Protein AF-X1DY08-F1 (afdb_monomer)

pLDDT: mean 92.67, std 9.39, range [62.28, 98.62]

Sequence (69 aa):
VDVLVLGNPIDDYFSNIEIKDIVNFVRTGGNLILISEYGADYLQKTNLNDIAPNFGILFEKNIKLMAKD

Solvent-accessible surface area (backbone atoms only — not comparable to full-atom values): 4297 Å² total; per-residue (Å²): 127,82,61,51,76,46,63,65,58,66,77,41,70,79,49,74,65,55,45,52,50,55,54,47,42,41,74,75,73,41,41,76,46,82,41,77,58,81,22,18,40,78,68,34,43,29,50,61,67,76,48,38,51,85,75,79,40,80,72,64,57,70,72,83,74,80,80,83,128

Structure (mmCIF, N/CA/C/O backbone):
data_AF-X1DY08-F1
#
_entry.id   AF-X1DY08-F1
#
loop_
_atom_site.group_PDB
_atom_site.id
_atom_site.type_symbol
_atom_site.label_atom_id
_atom_site.label_alt_id
_atom_site.label_comp_id
_atom_site.label_asym_id
_atom_site.label_entity_id
_atom_site.label_seq_id
_atom_site.pdbx_PDB_ins_code
_atom_site.Cartn_x
_atom_site.Cartn_y
_atom_site.Cartn_z
_atom_site.occupancy
_atom_site.B_iso_or_equiv
_atom_site.auth_seq_id
_atom_site.auth_comp_id
_atom_site.auth_asym_id
_atom_site.auth_atom_id
_atom_site.pdbx_PDB_model_num
ATOM 1 N N . VAL A 1 1 ? -17.911 2.474 4.120 1.00 66.00 1 VAL A N 1
ATOM 2 C CA . VAL A 1 1 ? -16.971 2.111 3.038 1.00 66.00 1 VAL A CA 1
ATOM 3 C C . VAL A 1 1 ? -16.790 0.619 3.125 1.00 66.00 1 VAL A C 1
ATOM 5 O O . VAL A 1 1 ? -16.317 0.160 4.156 1.00 66.00 1 VAL A O 1
ATOM 8 N N . ASP A 1 2 ? -17.225 -0.116 2.107 1.00 88.88 2 ASP A N 1
ATOM 9 C CA . ASP A 1 2 ? -17.156 -1.582 2.132 1.00 88.88 2 ASP A CA 1
ATOM 10 C C . ASP A 1 2 ? -15.746 -2.080 1.788 1.00 88.88 2 ASP A C 1
ATOM 12 O O . ASP A 1 2 ? -15.267 -3.051 2.371 1.00 88.88 2 ASP A O 1
ATOM 16 N N . VAL A 1 3 ? -15.057 -1.368 0.887 1.00 96.75 3 VAL A N 1
ATOM 17 C CA . VAL A 1 3 ? -13.672 -1.624 0.476 1.00 96.75 3 VAL A CA 1
ATOM 18 C C . VAL A 1 3 ? -12.963 -0.292 0.214 1.00 96.75 3 VAL A C 1
ATOM 20 O O . VAL A 1 3 ? -13.495 0.559 -0.498 1.00 96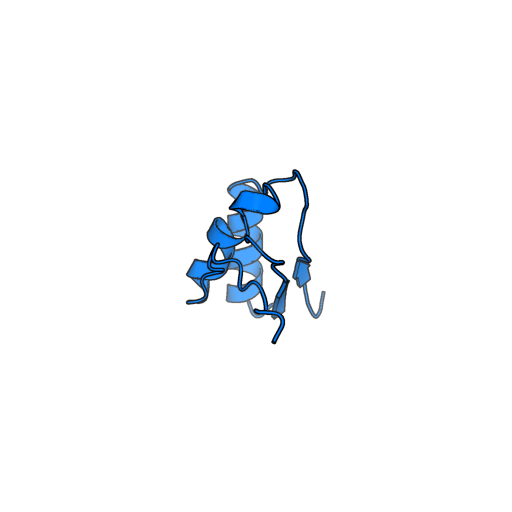.75 3 VAL A O 1
ATOM 23 N N . LEU A 1 4 ? -11.764 -0.115 0.769 1.00 97.50 4 LEU A N 1
ATOM 24 C CA . LEU A 1 4 ? -10.825 0.929 0.362 1.00 97.50 4 LEU A CA 1
ATOM 25 C C . LEU A 1 4 ? -9.955 0.378 -0.772 1.00 97.50 4 LEU A C 1
ATOM 27 O O . LEU A 1 4 ? -9.334 -0.672 -0.623 1.00 97.50 4 LEU A O 1
ATOM 31 N N . VAL A 1 5 ? -9.904 1.080 -1.901 1.00 97.19 5 VAL A N 1
ATOM 32 C CA . VAL A 1 5 ? -9.042 0.715 -3.030 1.00 97.19 5 VAL A CA 1
ATOM 33 C C . VAL A 1 5 ? -7.949 1.760 -3.146 1.00 97.19 5 VAL A C 1
ATOM 35 O O . VAL A 1 5 ? -8.229 2.913 -3.470 1.00 97.19 5 VAL A O 1
ATOM 38 N N . LEU A 1 6 ? -6.711 1.349 -2.891 1.00 96.06 6 LEU A N 1
ATOM 39 C CA . LEU A 1 6 ? -5.533 2.132 -3.227 1.00 96.06 6 LEU A CA 1
ATOM 40 C C . LEU A 1 6 ? -4.974 1.528 -4.510 1.00 96.06 6 LEU A C 1
ATOM 42 O O . LEU A 1 6 ? -4.519 0.382 -4.531 1.00 96.06 6 LEU A O 1
ATOM 46 N N . GLY A 1 7 ? -5.109 2.290 -5.595 1.00 92.00 7 GLY A N 1
ATOM 47 C CA . GLY A 1 7 ? -4.521 1.950 -6.883 1.00 92.00 7 GLY A CA 1
ATOM 48 C C . GLY A 1 7 ? -2.996 2.024 -6.825 1.00 92.00 7 GLY A C 1
ATOM 49 O O . GLY A 1 7 ? -2.393 1.810 -5.778 1.00 92.00 7 GLY A O 1
ATOM 50 N N . ASN A 1 8 ? -2.390 2.405 -7.943 1.00 93.06 8 ASN A N 1
ATOM 51 C CA . ASN A 1 8 ? -0.971 2.721 -8.018 1.00 93.06 8 ASN A CA 1
ATOM 52 C C . ASN A 1 8 ? -0.806 4.252 -8.059 1.00 93.06 8 ASN A C 1
ATOM 54 O O . ASN A 1 8 ? -0.974 4.826 -9.139 1.00 93.06 8 ASN A O 1
ATOM 58 N N . PRO A 1 9 ? -0.566 4.936 -6.922 1.00 94.00 9 PRO A N 1
ATOM 59 C CA . PRO A 1 9 ? -0.232 6.354 -6.945 1.00 94.00 9 PRO A CA 1
ATOM 60 C C . PRO A 1 9 ? 1.064 6.564 -7.729 1.00 94.00 9 PRO A C 1
ATOM 62 O O . PRO A 1 9 ? 1.966 5.727 -7.683 1.00 94.00 9 PRO A O 1
ATOM 65 N N . ILE A 1 10 ? 1.143 7.684 -8.441 1.00 95.31 10 ILE A N 1
ATOM 66 C CA . ILE A 1 10 ? 2.304 8.057 -9.250 1.00 95.31 10 ILE A CA 1
ATOM 67 C C . ILE A 1 10 ? 2.784 9.414 -8.758 1.00 95.31 10 ILE A C 1
ATOM 69 O O . ILE A 1 10 ? 1.983 10.345 -8.698 1.00 95.31 10 ILE A O 1
ATOM 73 N N . ASP A 1 11 ? 4.076 9.519 -8.437 1.00 97.19 11 ASP A N 1
ATOM 74 C CA . ASP A 1 11 ? 4.680 10.748 -7.901 1.00 97.19 11 ASP A CA 1
ATOM 75 C C . ASP A 1 11 ? 3.963 11.266 -6.627 1.00 97.19 11 ASP A C 1
ATOM 77 O O . ASP A 1 11 ? 3.917 12.472 -6.380 1.00 97.19 11 ASP A O 1
ATOM 81 N N . ASP A 1 12 ? 3.413 10.361 -5.810 1.00 96.94 12 ASP A N 1
ATOM 82 C CA . ASP A 1 12 ? 2.657 10.698 -4.600 1.00 96.94 12 ASP A CA 1
ATOM 83 C C . ASP A 1 12 ? 2.886 9.686 -3.468 1.00 96.94 12 ASP A C 1
ATOM 85 O O . ASP A 1 12 ? 3.018 8.477 -3.697 1.00 96.94 12 ASP A O 1
ATOM 89 N N . TYR A 1 13 ? 2.924 10.192 -2.236 1.00 97.88 13 TYR A N 1
ATOM 90 C CA . TYR A 1 13 ? 3.324 9.448 -1.044 1.00 97.88 13 TYR A CA 1
ATOM 91 C C . TYR A 1 13 ? 2.284 9.582 0.060 1.00 97.88 13 TYR A C 1
ATOM 93 O O . TYR A 1 13 ? 1.913 10.687 0.454 1.00 97.88 13 TYR A O 1
ATOM 101 N N . PHE A 1 14 ? 1.910 8.450 0.647 1.00 98.31 14 PHE A N 1
ATOM 102 C CA . PHE A 1 14 ? 1.125 8.438 1.869 1.00 98.31 14 PHE A CA 1
ATOM 103 C C . PHE A 1 14 ? 1.993 8.877 3.043 1.00 98.31 14 PHE A C 1
ATOM 105 O O . PHE A 1 14 ? 3.087 8.360 3.280 1.00 98.31 14 PHE A O 1
ATOM 112 N N . SER A 1 15 ? 1.479 9.812 3.824 1.00 98.50 15 SER A N 1
ATOM 113 C CA . SER A 1 15 ? 2.071 10.198 5.094 1.00 98.50 15 SER A CA 1
ATOM 114 C C . SER A 1 15 ? 1.949 9.081 6.137 1.00 98.50 15 SER A C 1
ATOM 116 O O . SER A 1 15 ? 1.072 8.217 6.084 1.00 98.50 15 SER A O 1
ATOM 118 N N . ASN A 1 16 ? 2.781 9.145 7.180 1.00 98.44 16 ASN A N 1
ATOM 119 C CA . ASN A 1 16 ? 2.728 8.189 8.294 1.00 98.44 16 ASN A CA 1
ATOM 120 C C . ASN A 1 16 ? 1.358 8.135 8.993 1.00 98.44 16 ASN A C 1
ATOM 122 O O . ASN A 1 16 ? 0.990 7.093 9.537 1.00 98.44 16 ASN A O 1
ATOM 126 N N . ILE A 1 17 ? 0.618 9.251 9.019 1.00 98.62 17 ILE A N 1
ATOM 127 C CA . ILE A 1 17 ? -0.719 9.283 9.620 1.00 98.62 17 ILE A CA 1
ATOM 128 C C . ILE A 1 17 ? -1.734 8.559 8.733 1.00 98.62 17 ILE A C 1
ATOM 130 O O . ILE A 1 17 ? -2.475 7.723 9.241 1.00 98.62 17 ILE A O 1
ATOM 134 N N . GLU A 1 18 ? -1.690 8.769 7.416 1.00 98.56 18 GLU A N 1
ATOM 135 C CA . GLU A 1 1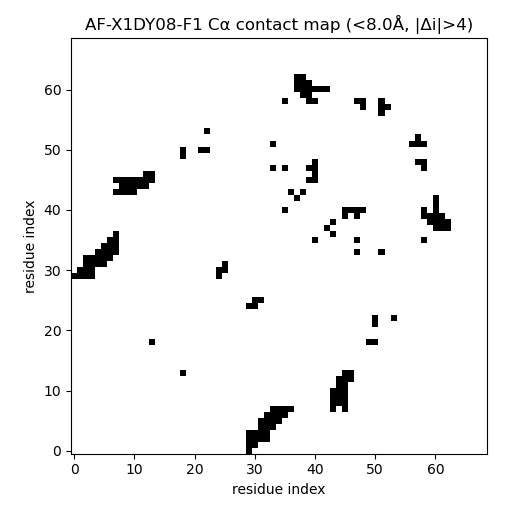8 ? -2.546 8.051 6.465 1.00 98.56 18 GLU A CA 1
ATOM 136 C C . GLU A 1 18 ? -2.271 6.549 6.500 1.00 98.56 18 GLU A C 1
ATOM 138 O O . GLU A 1 18 ? -3.204 5.757 6.606 1.00 98.56 18 GLU A O 1
ATOM 143 N N . ILE A 1 19 ? -0.997 6.144 6.505 1.00 98.62 19 ILE A N 1
ATOM 144 C CA . ILE A 1 19 ? -0.603 4.733 6.614 1.00 98.62 19 ILE A CA 1
ATOM 145 C C . ILE A 1 19 ? -1.177 4.113 7.893 1.00 98.62 19 ILE A C 1
ATOM 147 O O . ILE A 1 19 ? -1.769 3.032 7.855 1.00 98.62 19 ILE A O 1
ATOM 151 N N . LYS A 1 20 ? -1.044 4.803 9.033 1.00 98.62 20 LYS A N 1
ATOM 152 C CA . LYS A 1 20 ? -1.599 4.344 10.312 1.00 98.62 20 LYS A CA 1
ATOM 153 C C . LYS A 1 20 ? -3.117 4.179 10.239 1.00 98.62 20 LYS A C 1
ATOM 155 O O . LYS A 1 20 ? -3.639 3.186 10.749 1.00 98.62 20 LYS A O 1
ATOM 160 N N . ASP A 1 21 ? -3.814 5.121 9.616 1.00 98.56 21 ASP A N 1
ATOM 161 C CA . ASP A 1 21 ? -5.269 5.093 9.499 1.00 98.56 21 ASP A CA 1
ATOM 162 C C . ASP A 1 21 ? -5.744 3.983 8.552 1.00 98.56 21 ASP A C 1
ATOM 164 O O . ASP A 1 21 ? -6.689 3.267 8.886 1.00 98.56 21 ASP A O 1
ATOM 168 N N . ILE A 1 22 ? -5.035 3.743 7.444 1.00 98.50 22 ILE A N 1
ATOM 169 C CA . ILE A 1 22 ? -5.281 2.622 6.521 1.00 98.50 22 ILE A CA 1
ATOM 170 C C . ILE A 1 22 ? -5.104 1.281 7.244 1.00 98.50 22 ILE A C 1
ATOM 172 O O . ILE A 1 22 ? -5.972 0.409 7.174 1.00 98.50 22 ILE A O 1
ATOM 176 N N . VAL A 1 23 ? -4.005 1.112 7.985 1.00 98.38 23 VAL A N 1
ATOM 177 C CA . VAL A 1 23 ? -3.746 -0.119 8.748 1.00 98.38 23 VAL A CA 1
ATOM 178 C C . VAL A 1 23 ? -4.804 -0.327 9.832 1.00 98.38 23 VAL A C 1
ATOM 180 O O . VAL A 1 23 ? -5.289 -1.446 10.016 1.00 98.38 23 VAL A O 1
ATOM 183 N N . ASN A 1 24 ? -5.200 0.735 10.538 1.00 98.38 24 ASN A N 1
ATOM 184 C CA . ASN A 1 24 ? -6.252 0.660 11.547 1.00 98.38 24 ASN A CA 1
ATOM 185 C C . ASN A 1 24 ? -7.615 0.319 10.941 1.00 98.38 24 ASN 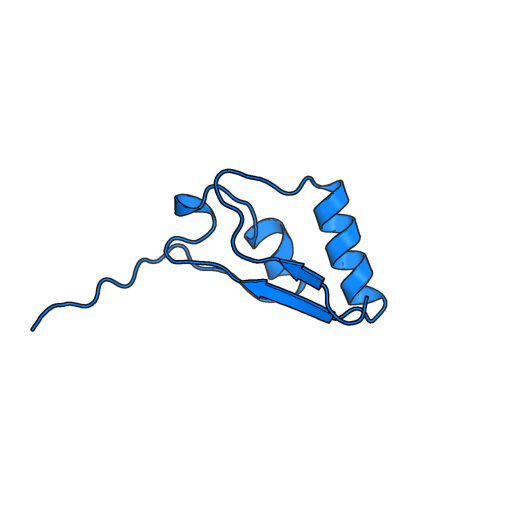A C 1
ATOM 187 O O . ASN A 1 24 ? -8.319 -0.503 11.517 1.00 98.38 24 ASN A O 1
ATOM 191 N N . PHE A 1 25 ? -7.963 0.890 9.786 1.00 98.19 25 PHE A N 1
ATOM 192 C CA . PHE A 1 25 ? -9.194 0.569 9.065 1.00 98.19 25 PHE A CA 1
ATOM 193 C C . PHE A 1 25 ? -9.297 -0.930 8.758 1.00 98.19 25 PHE A C 1
ATOM 195 O O . PHE A 1 25 ? -10.332 -1.538 9.019 1.00 98.19 25 PHE A O 1
ATOM 202 N N . VAL A 1 26 ? -8.214 -1.558 8.284 1.00 97.50 26 VAL A N 1
ATOM 203 C CA . VAL A 1 26 ? -8.205 -3.011 8.037 1.00 97.50 26 VAL A CA 1
ATOM 204 C C . VAL A 1 26 ? -8.306 -3.801 9.344 1.00 97.50 26 VAL A C 1
ATOM 206 O O . VAL A 1 26 ? -9.084 -4.748 9.446 1.00 97.50 26 VAL A O 1
ATOM 209 N N . ARG A 1 27 ? -7.578 -3.390 10.392 1.00 96.69 27 ARG A N 1
ATOM 210 C CA . ARG A 1 27 ? -7.618 -4.052 11.711 1.00 96.69 27 ARG A CA 1
ATOM 211 C C . ARG A 1 27 ? -8.993 -4.017 12.377 1.00 96.69 27 ARG A C 1
ATOM 213 O O . ARG A 1 27 ? -9.296 -4.913 13.159 1.00 96.69 27 ARG A O 1
ATOM 220 N N . THR A 1 28 ? -9.813 -3.008 12.093 1.00 97.00 28 THR A N 1
ATOM 221 C CA . THR A 1 28 ? -11.175 -2.883 12.634 1.00 97.00 28 THR A CA 1
ATOM 222 C C . THR A 1 28 ? -12.242 -3.541 11.754 1.00 97.00 28 THR A C 1
ATOM 224 O O . THR A 1 28 ? -13.430 -3.397 12.035 1.00 97.00 28 THR A O 1
ATOM 227 N N . GLY A 1 29 ? -11.835 -4.311 10.737 1.00 96.75 29 GLY A N 1
ATOM 228 C CA . GLY A 1 29 ? -12.725 -5.107 9.887 1.00 96.75 29 GLY A CA 1
ATOM 229 C C . GLY A 1 29 ? -12.981 -4.520 8.498 1.00 96.75 29 GLY A C 1
ATOM 230 O O . GLY A 1 29 ? -13.816 -5.047 7.767 1.00 96.75 29 GLY A O 1
ATOM 231 N N . GLY A 1 30 ? -12.290 -3.442 8.123 1.00 97.50 30 GLY A N 1
ATOM 232 C CA . GLY A 1 30 ? -12.328 -2.893 6.772 1.00 97.50 30 GLY A CA 1
ATOM 233 C C . GLY A 1 30 ? -11.595 -3.771 5.753 1.00 97.50 30 GLY A C 1
ATOM 234 O O . GLY A 1 30 ? -10.631 -4.462 6.078 1.00 97.50 30 GLY A O 1
ATOM 235 N N . ASN A 1 31 ? -12.026 -3.716 4.493 1.00 97.75 31 ASN A N 1
ATOM 236 C CA . ASN A 1 31 ? -11.379 -4.432 3.392 1.00 97.75 31 ASN A CA 1
ATOM 237 C C . ASN A 1 31 ? -10.484 -3.487 2.586 1.00 97.75 31 ASN A C 1
ATOM 239 O O . ASN A 1 31 ? -10.907 -2.382 2.249 1.00 97.75 31 ASN A O 1
ATOM 243 N N . LEU A 1 32 ? -9.281 -3.932 2.224 1.00 97.81 32 LEU A N 1
ATOM 244 C CA . LEU A 1 32 ? -8.312 -3.148 1.457 1.00 97.81 32 LEU A CA 1
ATOM 245 C C . LEU A 1 32 ? -7.901 -3.892 0.184 1.00 97.81 32 LEU A C 1
ATOM 247 O O . LEU A 1 32 ? -7.522 -5.060 0.239 1.00 97.81 32 LEU A O 1
ATOM 251 N N . ILE A 1 33 ? -7.929 -3.190 -0.948 1.00 97.75 33 ILE A N 1
ATOM 252 C CA . ILE A 1 33 ? -7.288 -3.613 -2.196 1.00 97.75 33 ILE A CA 1
ATOM 253 C C . ILE A 1 33 ? -6.097 -2.687 -2.439 1.00 97.75 33 ILE A C 1
ATOM 255 O O . ILE A 1 33 ? -6.272 -1.472 -2.514 1.00 97.75 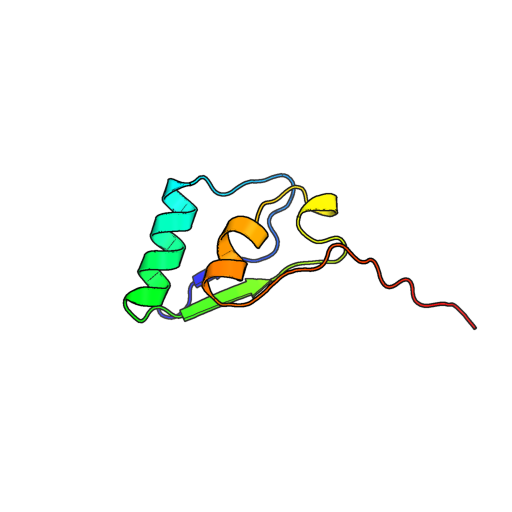33 ILE A O 1
ATOM 259 N N . LEU A 1 34 ? -4.906 -3.274 -2.566 1.00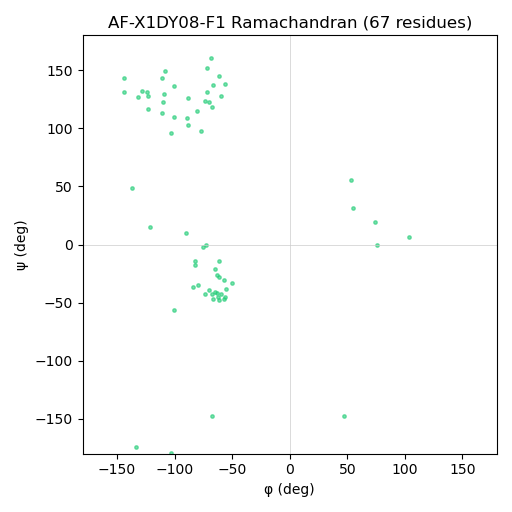 97.00 34 LEU A N 1
ATOM 260 C CA . LEU A 1 34 ? -3.667 -2.595 -2.950 1.00 97.00 34 LEU A CA 1
ATOM 261 C C . LEU A 1 34 ? -3.269 -3.034 -4.359 1.00 97.00 34 LEU A C 1
ATOM 263 O O . LEU A 1 34 ? -3.198 -4.236 -4.625 1.00 97.00 34 LEU A O 1
ATOM 267 N N . ILE A 1 35 ? -2.983 -2.081 -5.243 1.00 96.19 35 ILE A N 1
ATOM 268 C CA . ILE A 1 35 ? -2.545 -2.353 -6.617 1.00 96.19 35 ILE A CA 1
ATOM 269 C C . ILE A 1 35 ? -1.195 -1.678 -6.839 1.00 96.19 35 ILE A C 1
ATOM 271 O O . ILE A 1 35 ? -1.102 -0.460 -6.828 1.00 96.19 35 ILE A O 1
ATOM 275 N N . SER A 1 36 ? -0.154 -2.465 -7.091 1.00 94.31 36 SER A N 1
ATOM 276 C CA . SER A 1 36 ? 1.152 -1.949 -7.510 1.00 94.31 36 SER A CA 1
ATOM 277 C C . SER A 1 36 ? 1.402 -2.280 -8.978 1.00 94.31 36 SER A C 1
ATOM 279 O O . SER A 1 36 ? 0.921 -3.302 -9.477 1.00 94.31 36 SER A O 1
ATOM 281 N N . GLU A 1 37 ? 2.144 -1.421 -9.671 1.00 91.75 37 GLU A N 1
ATOM 282 C CA . GLU A 1 37 ? 2.554 -1.635 -11.059 1.00 91.75 37 GLU A CA 1
ATOM 283 C C . GLU A 1 37 ? 4.02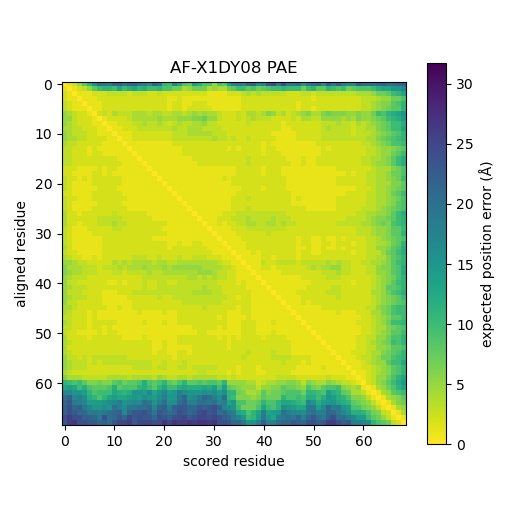6 -2.083 -11.168 1.00 91.75 37 GLU A C 1
ATOM 285 O O . GLU A 1 37 ? 4.738 -2.252 -10.174 1.00 91.75 37 GLU A O 1
ATOM 290 N N . TYR A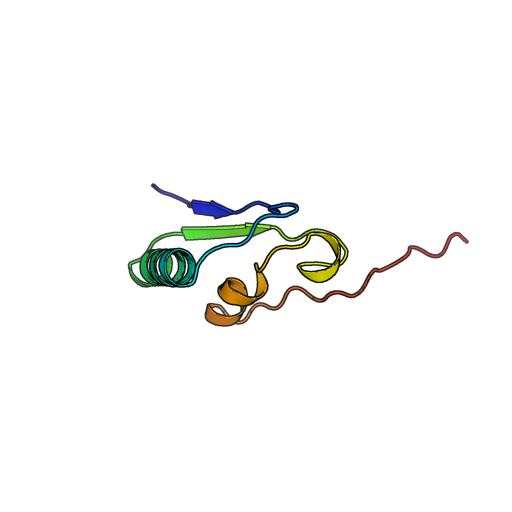 1 38 ? 4.507 -2.299 -12.397 1.00 90.25 38 TYR A N 1
ATOM 291 C CA . TYR A 1 38 ? 5.886 -2.710 -12.646 1.00 90.25 38 TYR A CA 1
ATOM 292 C C . TYR A 1 38 ? 6.884 -1.715 -12.034 1.00 90.25 38 TYR A C 1
ATOM 294 O O . TYR A 1 38 ? 6.719 -0.496 -12.102 1.00 90.25 38 TYR A O 1
ATOM 302 N N . GLY A 1 39 ? 7.936 -2.259 -11.420 1.00 90.38 39 GLY A N 1
ATOM 303 C CA . GLY A 1 39 ? 8.949 -1.477 -10.714 1.00 90.38 39 GLY A CA 1
ATOM 304 C C . GLY A 1 39 ? 8.534 -0.943 -9.342 1.00 90.38 39 GLY A C 1
ATOM 305 O O . GLY A 1 39 ? 9.385 -0.341 -8.685 1.00 90.38 39 GLY A O 1
ATOM 306 N N . ALA A 1 40 ? 7.296 -1.205 -8.896 1.00 93.88 40 ALA A N 1
ATOM 307 C CA . ALA A 1 40 ? 6.772 -0.865 -7.574 1.00 93.88 40 ALA A CA 1
ATOM 308 C C . ALA A 1 40 ? 7.078 0.593 -7.171 1.00 93.88 40 ALA A C 1
ATOM 310 O O . ALA A 1 40 ? 7.183 1.480 -8.020 1.00 93.88 40 ALA A O 1
ATOM 311 N N . ASP A 1 41 ? 7.277 0.841 -5.879 1.00 95.12 41 ASP A N 1
ATOM 312 C CA . ASP A 1 41 ? 7.600 2.154 -5.311 1.00 95.12 41 ASP A CA 1
ATOM 313 C C . ASP A 1 41 ? 8.765 2.869 -6.013 1.00 95.12 41 ASP A C 1
ATOM 315 O O . ASP A 1 41 ? 8.758 4.092 -6.133 1.00 95.12 41 ASP A O 1
ATOM 319 N N . TYR A 1 42 ? 9.754 2.121 -6.522 1.00 93.75 42 TYR A N 1
ATOM 320 C CA . TYR A 1 42 ? 10.938 2.699 -7.160 1.00 93.75 42 TYR A CA 1
ATOM 321 C C . TYR A 1 42 ? 10.614 3.425 -8.471 1.00 93.75 42 TYR A C 1
ATOM 323 O O . TYR A 1 42 ? 11.094 4.538 -8.681 1.00 93.75 42 TYR A O 1
ATOM 331 N N . LEU A 1 43 ? 9.826 2.808 -9.360 1.00 94.69 43 LEU A N 1
ATOM 332 C CA . LEU A 1 43 ? 9.454 3.446 -10.629 1.00 94.69 43 LEU A CA 1
ATOM 333 C C . LEU A 1 43 ? 8.260 4.379 -10.485 1.00 94.69 43 LEU A C 1
ATOM 335 O O . LEU A 1 43 ? 8.219 5.417 -11.141 1.00 94.69 43 LEU A O 1
ATOM 339 N N . GLN A 1 44 ? 7.310 4.005 -9.634 1.00 94.56 44 GLN A N 1
ATOM 340 C CA . GLN A 1 44 ? 6.052 4.726 -9.474 1.00 94.56 44 GLN A CA 1
ATOM 341 C C . GLN A 1 44 ? 6.204 5.931 -8.537 1.00 94.56 44 GLN A C 1
ATOM 343 O O . GLN A 1 44 ? 5.363 6.824 -8.543 1.00 94.56 44 GLN A O 1
ATOM 348 N N . LYS A 1 45 ? 7.316 5.999 -7.784 1.00 96.56 45 LYS A N 1
ATOM 349 C CA . LYS A 1 45 ? 7.625 7.059 -6.813 1.00 96.56 45 LYS A CA 1
ATOM 350 C C . LYS A 1 45 ? 6.480 7.243 -5.821 1.00 96.56 45 LYS A C 1
ATOM 352 O O . LYS A 1 45 ? 5.924 8.326 -5.666 1.00 96.56 45 LYS A O 1
ATOM 357 N N . THR A 1 46 ? 6.141 6.131 -5.190 1.00 97.19 46 THR A N 1
ATOM 358 C CA . THR A 1 46 ? 5.149 6.028 -4.125 1.00 97.19 46 THR A CA 1
ATOM 359 C C . THR A 1 46 ? 5.727 5.188 -2.988 1.00 97.19 46 THR A C 1
ATOM 361 O O . THR A 1 46 ? 6.908 4.841 -3.011 1.00 97.19 46 THR A O 1
ATOM 364 N N . ASN A 1 47 ? 4.923 4.879 -1.978 1.00 97.38 47 ASN A N 1
ATOM 365 C CA . ASN A 1 47 ? 5.330 4.106 -0.812 1.00 97.38 47 ASN A CA 1
ATOM 366 C C . ASN A 1 47 ? 4.285 3.064 -0.402 1.00 97.38 47 ASN A C 1
ATOM 368 O O . ASN A 1 47 ? 3.930 2.924 0.770 1.00 97.38 47 ASN A O 1
ATOM 372 N N . LEU A 1 48 ? 3.800 2.279 -1.365 1.00 97.25 48 LEU A N 1
ATOM 373 C CA . LEU A 1 48 ? 2.887 1.177 -1.065 1.00 97.25 48 LEU A CA 1
ATOM 374 C C . LEU A 1 48 ? 3.556 0.108 -0.189 1.00 97.25 48 LEU A C 1
ATOM 376 O O . LEU A 1 48 ? 2.857 -0.551 0.586 1.00 97.25 48 LEU A O 1
ATOM 380 N N . ASN A 1 49 ? 4.887 -0.037 -0.233 1.00 96.94 49 ASN A N 1
ATOM 381 C CA . ASN A 1 49 ? 5.610 -0.916 0.688 1.00 96.94 49 ASN A CA 1
ATOM 382 C C . ASN A 1 49 ? 5.756 -0.361 2.113 1.00 96.94 49 ASN A C 1
ATOM 384 O O . ASN A 1 49 ? 6.228 -1.094 2.977 1.00 96.94 49 ASN A O 1
ATOM 388 N N . ASP A 1 50 ? 5.282 0.848 2.416 1.00 97.94 50 ASP A N 1
ATOM 389 C CA . ASP A 1 50 ? 5.099 1.273 3.811 1.00 97.94 50 ASP A CA 1
ATOM 390 C C . ASP A 1 50 ? 3.762 0.753 4.387 1.00 97.94 50 ASP A C 1
ATOM 392 O O . ASP A 1 50 ? 3.579 0.670 5.605 1.00 97.94 50 ASP A O 1
ATOM 396 N N . ILE A 1 51 ? 2.827 0.341 3.517 1.00 98.06 51 ILE A N 1
ATOM 397 C CA . ILE A 1 51 ? 1.505 -0.195 3.878 1.00 98.06 51 ILE A CA 1
ATOM 398 C C . ILE A 1 51 ? 1.500 -1.727 3.795 1.00 98.06 51 ILE A C 1
ATOM 400 O O . ILE A 1 51 ? 1.187 -2.393 4.784 1.00 98.06 51 ILE A O 1
ATOM 404 N N . ALA A 1 52 ? 1.850 -2.295 2.637 1.00 97.50 52 ALA A N 1
ATOM 405 C CA . ALA A 1 52 ? 1.668 -3.713 2.310 1.00 97.50 52 ALA A CA 1
ATOM 406 C C . ALA A 1 52 ? 2.308 -4.711 3.307 1.00 97.50 52 ALA A C 1
ATOM 408 O O . ALA A 1 52 ? 1.650 -5.706 3.642 1.00 97.50 52 ALA A O 1
ATOM 409 N N . PRO A 1 53 ? 3.508 -4.459 3.877 1.00 97.69 53 PRO A N 1
ATOM 410 C CA . PRO A 1 53 ? 4.135 -5.390 4.818 1.00 97.69 53 PRO A CA 1
ATOM 411 C C . PRO A 1 53 ? 3.365 -5.579 6.126 1.00 97.69 53 PRO A C 1
ATOM 413 O O . PRO A 1 53 ? 3.496 -6.628 6.756 1.00 97.69 53 PRO A O 1
ATOM 416 N N . ASN A 1 54 ? 2.495 -4.631 6.507 1.00 97.50 54 ASN A N 1
ATOM 417 C CA . ASN A 1 54 ? 1.588 -4.791 7.652 1.00 97.50 54 ASN A CA 1
ATOM 418 C C . ASN A 1 54 ? 0.610 -5.969 7.473 1.00 97.50 54 ASN A C 1
ATOM 420 O O . ASN A 1 54 ? -0.010 -6.401 8.446 1.00 97.50 54 ASN A O 1
ATOM 424 N N . PHE A 1 55 ? 0.491 -6.493 6.248 1.00 96.56 55 PHE A N 1
ATOM 425 C CA . PHE A 1 55 ? -0.368 -7.612 5.866 1.00 96.56 55 PHE A CA 1
ATOM 426 C C . PHE A 1 55 ? 0.420 -8.789 5.265 1.00 96.56 55 PHE A C 1
ATOM 428 O O . PHE A 1 55 ? -0.169 -9.673 4.648 1.00 96.56 55 PHE A O 1
ATOM 435 N N . GLY A 1 56 ? 1.749 -8.815 5.432 1.00 96.69 56 GLY A N 1
ATOM 436 C CA . GLY A 1 56 ? 2.604 -9.900 4.935 1.00 96.69 56 GLY A CA 1
ATOM 437 C C . GLY A 1 56 ? 2.823 -9.904 3.418 1.00 96.69 56 GLY A C 1
ATOM 438 O O . GLY A 1 56 ? 3.194 -10.937 2.866 1.00 96.69 56 GLY A O 1
ATOM 439 N N . ILE A 1 57 ? 2.594 -8.773 2.743 1.00 96.00 57 ILE A N 1
ATOM 440 C CA . ILE A 1 57 ? 2.786 -8.601 1.295 1.00 96.00 57 ILE A CA 1
ATOM 441 C C . ILE A 1 57 ? 3.975 -7.666 1.046 1.00 96.00 57 ILE A C 1
ATOM 443 O O . ILE A 1 5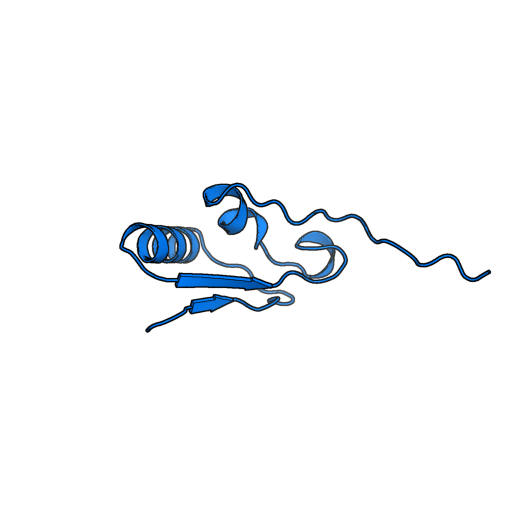7 ? 4.161 -6.688 1.767 1.00 96.00 57 ILE A O 1
ATOM 447 N N . LEU A 1 58 ? 4.754 -7.944 0.001 1.00 95.50 58 LEU A N 1
ATOM 448 C CA . LEU A 1 58 ? 5.824 -7.076 -0.488 1.00 95.50 58 LEU A CA 1
ATOM 449 C C . LEU A 1 58 ? 5.697 -6.915 -2.007 1.00 95.50 58 LEU A C 1
ATOM 451 O O . LEU A 1 58 ? 5.652 -7.910 -2.733 1.00 95.50 58 LEU A O 1
ATOM 455 N N . PHE A 1 59 ? 5.665 -5.672 -2.490 1.00 94.19 59 PHE A N 1
ATOM 456 C CA . PHE A 1 59 ? 5.735 -5.368 -3.916 1.00 94.19 59 PHE A CA 1
ATOM 457 C C . PHE A 1 59 ? 7.196 -5.237 -4.345 1.00 94.19 59 PHE A C 1
ATOM 459 O O . PHE A 1 59 ? 7.867 -4.236 -4.089 1.00 94.19 59 PHE A O 1
ATOM 466 N N . GLU A 1 60 ? 7.689 -6.287 -4.996 1.00 91.31 60 GLU A N 1
ATOM 467 C CA . GLU A 1 60 ? 9.053 -6.369 -5.509 1.00 91.31 60 GLU A CA 1
ATOM 468 C C . GLU A 1 60 ? 9.296 -5.368 -6.646 1.00 91.31 60 GLU A C 1
ATOM 470 O O . GLU A 1 60 ? 8.520 -5.268 -7.595 1.00 91.31 60 GLU A O 1
ATOM 475 N N . LYS A 1 61 ? 10.453 -4.702 -6.625 1.00 86.69 61 LYS A N 1
ATOM 476 C CA . LYS A 1 61 ? 10.874 -3.761 -7.683 1.00 86.69 61 LYS A CA 1
ATOM 477 C C . LYS A 1 61 ? 11.290 -4.434 -8.998 1.00 86.69 61 LYS A C 1
ATOM 479 O O . LYS A 1 61 ? 11.734 -3.762 -9.929 1.00 86.69 61 LYS A O 1
ATOM 484 N N . ASN A 1 62 ? 11.243 -5.763 -9.063 1.00 81.12 62 ASN A N 1
ATOM 485 C CA . ASN A 1 62 ? 11.787 -6.522 -10.182 1.00 81.12 62 ASN A CA 1
ATOM 486 C C . ASN A 1 62 ? 10.935 -6.313 -11.438 1.00 81.12 62 ASN A C 1
ATOM 488 O O . ASN A 1 62 ? 9.747 -6.627 -11.465 1.00 81.12 62 ASN A O 1
ATOM 492 N N . ILE A 1 63 ? 11.564 -5.830 -12.509 1.00 75.12 63 ILE A N 1
ATOM 493 C CA . ILE A 1 63 ? 10.922 -5.696 -13.815 1.00 75.12 6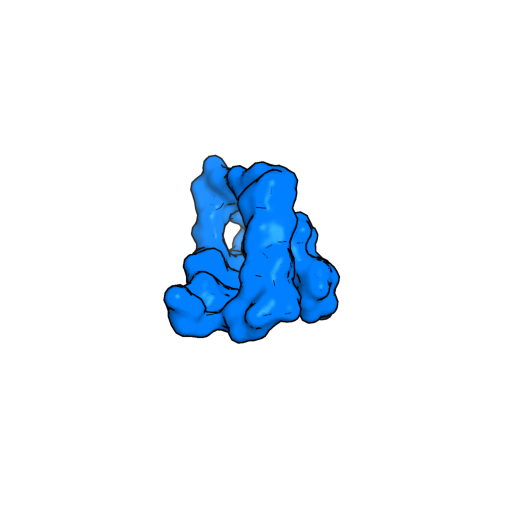3 ILE A CA 1
ATOM 494 C C . ILE A 1 63 ? 11.130 -7.010 -14.565 1.00 75.12 63 ILE A C 1
ATOM 496 O O . ILE A 1 63 ? 12.240 -7.318 -15.002 1.00 75.12 63 ILE A O 1
ATOM 500 N N . LYS A 1 64 ? 10.063 -7.795 -14.733 1.00 68.06 64 LYS A N 1
ATOM 501 C CA . LYS A 1 64 ? 10.083 -8.908 -15.686 1.00 68.06 64 LYS A CA 1
ATOM 502 C C . LYS A 1 64 ? 9.917 -8.350 -17.094 1.00 68.06 64 LYS A C 1
ATOM 504 O O . LYS A 1 64 ? 8.806 -8.086 -17.541 1.00 68.06 64 LYS A O 1
ATOM 509 N N . LEU A 1 65 ? 11.034 -8.186 -17.794 1.00 68.50 65 LEU A N 1
ATOM 510 C CA . LEU A 1 65 ? 11.016 -8.007 -19.240 1.00 68.50 65 LEU A CA 1
ATOM 511 C C . LEU A 1 65 ? 10.685 -9.362 -19.869 1.00 68.50 65 LEU A C 1
ATOM 513 O O . LEU A 1 65 ? 11.372 -10.349 -19.604 1.00 68.50 65 LEU A O 1
ATOM 517 N N . MET A 1 66 ? 9.630 -9.427 -20.681 1.00 72.44 66 MET A N 1
ATOM 518 C CA . MET A 1 66 ? 9.424 -10.603 -21.521 1.00 72.44 66 MET A CA 1
ATOM 519 C C . MET A 1 66 ? 10.539 -10.622 -22.567 1.00 72.44 66 MET A C 1
ATOM 521 O O . MET A 1 66 ? 10.669 -9.678 -23.350 1.00 72.44 66 MET A O 1
ATOM 525 N N . ALA A 1 67 ? 11.363 -11.670 -22.548 1.00 62.28 67 ALA A N 1
ATOM 526 C CA . ALA A 1 67 ? 12.268 -11.945 -23.652 1.00 62.28 67 ALA A CA 1
ATOM 527 C C . ALA A 1 67 ? 11.408 -12.155 -24.905 1.00 62.28 67 ALA A C 1
ATOM 529 O O . ALA A 1 67 ? 10.427 -12.897 -24.867 1.00 62.28 67 ALA A O 1
ATOM 530 N N . LYS A 1 68 ? 11.719 -11.429 -25.979 1.00 66.25 68 LYS A N 1
ATOM 531 C CA . LYS A 1 68 ? 11.141 -11.717 -27.288 1.00 66.25 68 LYS A CA 1
ATOM 532 C C . LYS A 1 68 ? 11.942 -12.872 -27.875 1.00 66.25 68 LYS A C 1
ATOM 534 O O . LYS A 1 68 ? 13.141 -12.694 -28.091 1.00 66.25 68 LYS A O 1
ATOM 539 N N . ASP A 1 69 ? 11.282 -14.011 -28.049 1.00 68.50 69 ASP A N 1
ATOM 540 C CA . ASP A 1 69 ? 11.774 -15.128 -28.862 1.00 68.50 69 ASP A CA 1
ATOM 541 C C . ASP A 1 69 ? 11.930 -14.710 -30.335 1.00 68.50 69 ASP A C 1
ATOM 543 O O . ASP A 1 69 ? 11.100 -13.893 -30.814 1.00 68.50 69 ASP A O 1
#

Foldseek 3Di:
DQEDEDEQAALDEDDPVRLVVVLVCVVVPHHYHYHADAQGCNHRVYPVVSRQVSVPDDDDRDHDDPDDD

Organism: NCBI:txid412755

InterPro domains:
  IPR029062 Class I glutamine amidotransferase-like [SSF52317] (2-53)

Mean predicted aligned error: 4.2 Å

Nearest PDB structures (foldseek):
  5fms-assembly1_A  TM=8.993E-01  e=1.412E-01  Mus musculus
  3wbi-assembly1_A  TM=5.149E-01  e=3.529E+00  Saccharomyces cerevisiae S288C
  3wbj-assembly1_A  TM=5.113E-01  e=6.103E+00  Saccharomyces cerevisiae S288C

Secondary structure (DSSP, 8-state):
--EEEE---SS----HHHHHHHHHHHHTT-EEEE---TTHHHHHT--GGGTGGGGT--------PPP--

Radius of gyration: 13.5 Å; Cα contacts (8 Å, |Δi|>4): 90; chains: 1; bounding box: 29×26×42 Å